Protein AF-A0A7J8NH00-F1 (afdb_monomer_lite)

Secondary structure (DSSP, 8-state):
-TTT---HHHHHHHHHHHHHHHHHHHHHHHH-TT-SS-HHHHHHHHHHHHHHHHHHBTB-SSS---S-----

Sequence (72 aa):
MHETGCSEVEAHEHVKKLIDATWKRMNGEYLMSQSPLSLPFKHIALNLVRIAQCMYQYGDNHGIEDQKTNDH

Foldseek 3Di:
DVVPPDDPVVVVVVVVVVLVVVVVVLVVLLPDPPRPDDNVRSVVVVVVSVVVCVCCVPHHNPPPPDDDDPDD

InterPro domains:
  IPR008949 Isoprenoid synthase domain superfamily [G3DSA:1.10.600.10] (1-72)
  IPR008949 Isoprenoid synthase domain superfamily [SSF48576] (1-69)

Structure (mmCIF, N/CA/C/O backbone):
data_AF-A0A7J8NH00-F1
#
_entry.id   AF-A0A7J8NH00-F1
#
loop_
_atom_site.group_PDB
_atom_site.id
_atom_site.type_symbol
_atom_site.label_atom_id
_atom_site.label_alt_id
_atom_site.label_comp_id
_atom_site.label_asym_id
_atom_site.label_entity_id
_atom_site.label_seq_id
_atom_site.pdbx_PDB_ins_code
_atom_site.Cartn_x
_atom_site.Cartn_y
_atom_site.Cartn_z
_atom_site.occupancy
_atom_site.B_iso_or_equiv
_atom_site.auth_seq_id
_atom_site.auth_comp_id
_atom_site.auth_asym_id
_atom_site.auth_atom_id
_atom_site.pdbx_PDB_model_num
ATOM 1 N N . MET A 1 1 ? -16.212 -1.717 8.659 1.00 79.12 1 MET A N 1
ATOM 2 C CA . MET A 1 1 ? -17.312 -1.396 9.592 1.00 79.12 1 MET A CA 1
ATOM 3 C C . MET A 1 1 ? -18.679 -1.653 8.971 1.00 79.12 1 MET A C 1
ATOM 5 O O . MET A 1 1 ? -19.339 -2.557 9.435 1.00 79.12 1 MET A O 1
ATOM 9 N N . HIS A 1 2 ? -19.116 -0.947 7.919 1.00 93.00 2 HIS A N 1
ATOM 10 C CA . HIS A 1 2 ? -20.464 -1.158 7.346 1.00 93.00 2 HIS A CA 1
ATOM 11 C C . HIS A 1 2 ? -20.650 -2.516 6.648 1.00 93.00 2 HIS A C 1
ATOM 13 O O . HIS A 1 2 ? -21.686 -3.146 6.816 1.00 93.00 2 HIS A O 1
ATOM 19 N N . GLU A 1 3 ? -19.649 -2.981 5.898 1.00 94.06 3 GLU A N 1
ATOM 20 C CA . GLU A 1 3 ? -19.741 -4.250 5.153 1.00 94.06 3 GLU A CA 1
ATOM 21 C C . GLU A 1 3 ? -19.756 -5.486 6.062 1.00 94.06 3 GLU A C 1
ATOM 23 O O . GLU A 1 3 ? -20.376 -6.494 5.741 1.00 94.06 3 GLU A O 1
ATOM 28 N N . THR A 1 4 ? -19.069 -5.415 7.202 1.00 93.38 4 THR A N 1
ATOM 29 C CA . THR A 1 4 ? -18.837 -6.559 8.099 1.00 93.38 4 THR A CA 1
ATOM 30 C C . THR A 1 4 ? -19.440 -6.377 9.490 1.00 93.38 4 THR A C 1
ATOM 32 O O . THR A 1 4 ? -19.348 -7.277 10.317 1.00 93.38 4 THR A O 1
ATOM 35 N N . GLY A 1 5 ? -20.001 -5.205 9.790 1.00 95.50 5 GLY A N 1
ATOM 36 C CA . GLY A 1 5 ? -20.426 -4.812 11.136 1.00 95.50 5 GLY A CA 1
ATOM 37 C C . GLY A 1 5 ? -19.285 -4.615 12.144 1.00 95.50 5 GLY A C 1
ATOM 38 O O . GLY A 1 5 ? -19.568 -4.384 13.315 1.00 95.50 5 GLY A O 1
ATOM 39 N N . CYS A 1 6 ? -18.012 -4.722 11.734 1.00 95.44 6 CYS A N 1
ATOM 40 C CA . CYS A 1 6 ? -16.880 -4.676 12.666 1.00 95.44 6 CYS A CA 1
ATOM 41 C C . CYS A 1 6 ? -16.647 -3.283 13.267 1.00 95.44 6 CYS A C 1
ATOM 43 O O . CYS A 1 6 ? -17.041 -2.265 12.688 1.00 95.44 6 CYS A O 1
ATOM 45 N N . SER A 1 7 ? -15.957 -3.245 14.406 1.00 97.44 7 SER A N 1
ATOM 46 C CA . SER A 1 7 ? -15.525 -2.002 15.044 1.00 97.44 7 SER A CA 1
ATOM 47 C C . SER A 1 7 ? -14.475 -1.259 14.209 1.00 97.44 7 SER A C 1
ATOM 49 O O . SER A 1 7 ? -13.819 -1.826 13.330 1.00 97.44 7 SER A O 1
ATOM 51 N N . GLU A 1 8 ? -14.285 0.028 14.501 1.00 96.06 8 GLU A N 1
ATOM 52 C CA . GLU A 1 8 ? -13.242 0.842 13.868 1.00 96.06 8 GLU A CA 1
ATOM 53 C C . GLU A 1 8 ? -11.846 0.273 14.135 1.00 96.06 8 GLU A C 1
ATOM 55 O O . GLU A 1 8 ? -11.036 0.173 13.219 1.00 96.06 8 GLU A O 1
ATOM 60 N N . VAL A 1 9 ? -11.588 -0.178 15.366 1.00 96.25 9 VAL A N 1
ATOM 61 C CA . VAL A 1 9 ? -10.303 -0.770 15.762 1.00 96.25 9 VAL A CA 1
ATOM 62 C C . VAL A 1 9 ? -10.004 -2.027 14.945 1.00 96.25 9 VAL A C 1
ATOM 64 O O . VAL A 1 9 ? -8.902 -2.177 14.422 1.00 96.25 9 VAL A O 1
ATOM 67 N N . GLU A 1 10 ? -10.989 -2.912 14.784 1.00 96.81 10 GLU A N 1
ATOM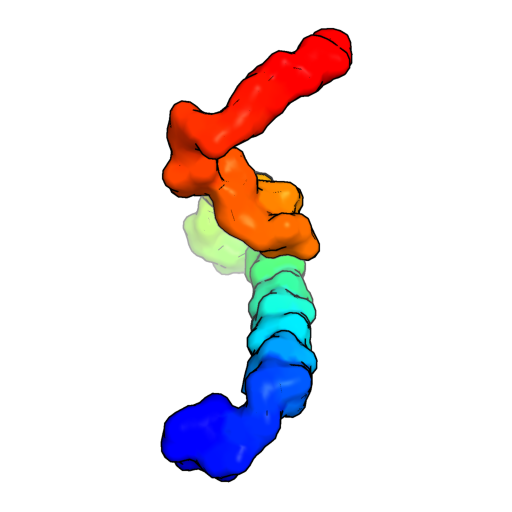 68 C CA . GLU A 1 10 ? -10.840 -4.125 13.973 1.00 96.81 10 GLU A CA 1
ATOM 69 C C . GLU A 1 10 ? -10.664 -3.802 12.487 1.00 96.81 10 GLU A C 1
ATOM 71 O O . GLU A 1 10 ? -9.843 -4.427 11.815 1.00 96.81 10 GLU A O 1
ATOM 76 N N . ALA A 1 11 ? -11.403 -2.817 11.969 1.00 97.00 11 ALA A N 1
ATOM 77 C CA . ALA A 1 11 ? -11.246 -2.351 10.596 1.00 97.00 11 ALA A CA 1
ATOM 78 C C . ALA A 1 11 ? -9.846 -1.760 10.362 1.00 97.00 11 ALA A C 1
ATOM 80 O O . ALA A 1 11 ? -9.196 -2.087 9.370 1.00 97.00 11 ALA A O 1
ATOM 81 N N . HIS A 1 12 ? -9.352 -0.942 11.290 1.00 94.31 12 HIS A N 1
ATOM 82 C CA . HIS A 1 12 ? -8.028 -0.335 11.219 1.00 94.31 12 HIS A CA 1
ATOM 83 C C . HIS A 1 12 ? -6.915 -1.390 11.273 1.00 94.31 12 HIS A C 1
ATOM 85 O O . HIS A 1 12 ? -5.990 -1.363 10.460 1.00 94.31 12 HIS A O 1
ATOM 91 N N . GLU A 1 13 ? -7.027 -2.371 12.168 1.00 96.38 13 GLU A N 1
ATOM 92 C CA . GLU A 1 13 ? -6.089 -3.493 12.238 1.00 96.38 13 GLU A CA 1
ATOM 93 C C . GLU A 1 13 ? -6.120 -4.350 10.963 1.00 96.38 13 GLU A C 1
ATOM 95 O O . GLU A 1 13 ? -5.084 -4.805 10.476 1.00 96.38 13 GLU A O 1
ATOM 100 N N . HIS A 1 14 ? -7.299 -4.540 10.367 1.00 96.69 14 HIS A N 1
ATOM 101 C CA . HIS A 1 14 ? -7.418 -5.216 9.080 1.00 96.69 14 HIS A CA 1
ATOM 102 C C . HIS A 1 14 ? -6.695 -4.451 7.962 1.00 96.69 14 HIS A C 1
ATOM 104 O O . HIS A 1 14 ? -5.942 -5.057 7.201 1.00 96.69 14 HIS A O 1
ATOM 110 N N . VAL A 1 15 ? -6.842 -3.123 7.897 1.00 95.88 15 VAL A N 1
ATOM 111 C CA . VAL A 1 15 ? -6.124 -2.283 6.923 1.00 95.88 15 VAL A CA 1
ATOM 112 C C . VAL A 1 15 ? -4.607 -2.394 7.101 1.00 95.88 15 VAL A C 1
ATOM 114 O O . VAL A 1 15 ? -3.900 -2.565 6.109 1.00 95.88 15 VAL A O 1
ATOM 117 N N . LYS A 1 16 ? -4.089 -2.391 8.337 1.00 95.19 16 LYS A N 1
ATOM 118 C CA . LYS A 1 16 ? -2.652 -2.617 8.593 1.00 95.19 16 LYS A CA 1
ATOM 119 C C . LYS A 1 16 ? -2.172 -3.955 8.036 1.00 95.19 16 LYS A C 1
ATOM 121 O O . LYS A 1 16 ? -1.169 -4.005 7.330 1.00 95.19 16 LYS A O 1
ATOM 126 N N . LYS A 1 17 ? -2.934 -5.029 8.259 1.00 97.19 17 LYS A N 1
ATOM 127 C CA . LYS A 1 17 ? -2.623 -6.356 7.699 1.00 97.19 17 LYS A CA 1
ATOM 128 C C . LYS A 1 17 ? -2.623 -6.356 6.169 1.00 97.19 17 LYS A C 1
ATOM 130 O O . LYS A 1 17 ? -1.776 -7.013 5.564 1.00 97.19 17 LYS A O 1
ATOM 135 N N . LEU A 1 18 ? -3.540 -5.621 5.538 1.00 97.31 18 LEU A N 1
ATOM 136 C CA . LEU A 1 18 ? -3.566 -5.461 4.080 1.00 97.31 18 LEU A CA 1
ATOM 137 C C . LEU A 1 18 ? -2.339 -4.695 3.568 1.00 97.31 18 LEU A C 1
ATOM 139 O O . LEU A 1 18 ? -1.755 -5.094 2.559 1.00 97.31 18 LEU A O 1
ATOM 143 N N . ILE A 1 19 ? -1.916 -3.640 4.270 1.00 95.56 19 ILE A N 1
ATOM 144 C CA . ILE A 1 19 ? -0.689 -2.894 3.959 1.00 95.56 19 ILE A CA 1
ATOM 145 C C . ILE A 1 19 ? 0.526 -3.828 4.034 1.00 95.56 19 ILE A C 1
ATOM 147 O O . ILE A 1 19 ? 1.295 -3.907 3.074 1.00 95.56 19 ILE A O 1
ATOM 151 N N . ASP A 1 20 ? 0.661 -4.606 5.109 1.00 95.50 20 ASP A N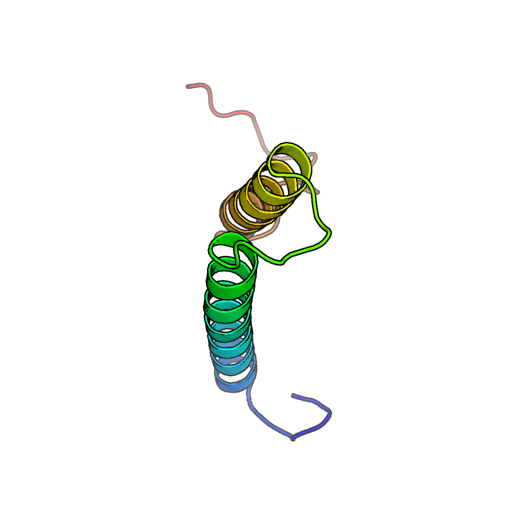 1
ATOM 152 C CA . ASP A 1 20 ? 1.766 -5.556 5.289 1.00 95.50 20 ASP A CA 1
ATOM 153 C C . ASP A 1 20 ? 1.788 -6.652 4.215 1.00 95.50 20 ASP A C 1
ATOM 155 O O . ASP A 1 20 ? 2.843 -6.998 3.673 1.00 95.50 20 ASP A O 1
ATOM 159 N N . ALA A 1 21 ? 0.623 -7.213 3.882 1.00 96.81 21 ALA A N 1
ATOM 160 C CA . ALA A 1 21 ? 0.500 -8.211 2.823 1.00 96.81 21 ALA A CA 1
ATOM 161 C C . ALA A 1 21 ? 0.889 -7.629 1.454 1.00 96.81 21 ALA A C 1
ATOM 163 O O . ALA A 1 21 ? 1.599 -8.275 0.676 1.00 96.81 21 ALA A O 1
ATOM 164 N N . THR A 1 22 ? 0.483 -6.389 1.181 1.00 95.25 22 THR A N 1
ATOM 165 C CA . THR A 1 22 ? 0.813 -5.681 -0.061 1.00 95.25 22 THR A CA 1
ATOM 166 C C . THR A 1 22 ? 2.311 -5.391 -0.150 1.00 95.25 22 THR A C 1
ATOM 168 O O . THR A 1 22 ? 2.913 -5.628 -1.197 1.00 95.25 22 THR A O 1
ATOM 171 N N . TRP A 1 23 ? 2.947 -4.997 0.956 1.00 94.56 23 TRP A N 1
ATOM 172 C CA . TRP A 1 23 ? 4.400 -4.827 1.041 1.00 94.56 23 TRP A CA 1
ATOM 173 C C . TRP A 1 23 ? 5.168 -6.100 0.696 1.00 94.56 23 TRP A C 1
ATOM 175 O O . TRP A 1 23 ? 6.108 -6.066 -0.100 1.00 94.56 23 TRP A O 1
ATOM 185 N N . LYS A 1 24 ? 4.753 -7.243 1.253 1.00 94.56 24 LYS A N 1
ATOM 186 C CA . LYS A 1 24 ? 5.370 -8.542 0.942 1.00 94.56 24 LYS A CA 1
ATOM 187 C C . LYS A 1 24 ? 5.269 -8.865 -0.547 1.00 94.56 24 LYS A C 1
ATOM 189 O O . LYS A 1 24 ? 6.255 -9.297 -1.141 1.00 94.56 24 LYS A O 1
ATOM 194 N N . ARG A 1 25 ? 4.112 -8.602 -1.162 1.00 92.62 25 ARG A N 1
ATOM 195 C CA . ARG A 1 25 ? 3.912 -8.793 -2.604 1.00 92.62 25 ARG A CA 1
ATOM 196 C C . ARG A 1 25 ? 4.806 -7.868 -3.431 1.00 92.62 25 ARG A C 1
ATOM 198 O O . ARG A 1 25 ? 5.489 -8.349 -4.327 1.00 92.62 25 ARG A O 1
ATOM 205 N N . MET A 1 26 ? 4.854 -6.573 -3.109 1.00 90.94 26 MET A N 1
ATOM 206 C CA . MET A 1 26 ? 5.703 -5.604 -3.815 1.00 90.94 26 MET A CA 1
ATOM 207 C C . MET A 1 26 ? 7.189 -5.953 -3.725 1.00 90.94 26 MET A C 1
ATOM 209 O O . MET A 1 26 ? 7.898 -5.860 -4.723 1.00 90.94 26 MET A O 1
ATOM 213 N N . ASN A 1 27 ? 7.659 -6.397 -2.558 1.00 90.69 27 ASN A N 1
ATOM 214 C CA . ASN A 1 27 ? 9.038 -6.855 -2.394 1.00 90.69 27 ASN A CA 1
ATOM 215 C C . ASN A 1 27 ? 9.320 -8.109 -3.232 1.00 90.69 27 ASN A C 1
ATOM 217 O O . ASN A 1 27 ? 10.388 -8.211 -3.830 1.00 90.69 27 ASN A O 1
ATOM 221 N N . GLY A 1 28 ? 8.356 -9.029 -3.332 1.00 91.31 28 GLY A N 1
ATOM 222 C CA . GLY A 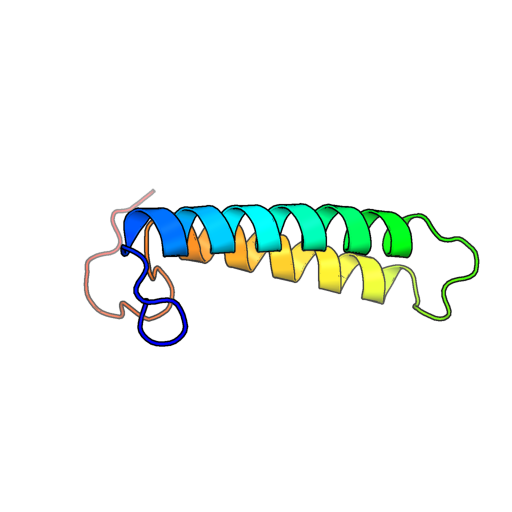1 28 ? 8.433 -10.167 -4.249 1.00 91.31 28 GLY A CA 1
ATOM 223 C C . GLY A 1 28 ? 8.615 -9.720 -5.701 1.00 91.31 28 GLY A C 1
ATOM 224 O O . GLY A 1 28 ? 9.604 -10.080 -6.332 1.00 91.31 28 GLY A O 1
ATOM 225 N N . GLU A 1 29 ? 7.726 -8.859 -6.203 1.00 88.56 29 GLU A N 1
ATOM 226 C CA . GLU A 1 29 ? 7.801 -8.305 -7.567 1.00 88.56 29 GLU A CA 1
ATOM 227 C C . GLU A 1 29 ? 9.099 -7.525 -7.824 1.00 88.56 29 GLU A C 1
ATOM 229 O O . GLU A 1 29 ? 9.672 -7.558 -8.922 1.00 88.56 29 GLU A O 1
ATOM 234 N N . TYR A 1 30 ? 9.597 -6.826 -6.802 1.00 88.62 30 TYR A N 1
ATOM 235 C CA . TYR A 1 30 ? 10.866 -6.119 -6.873 1.00 88.62 30 TYR A CA 1
ATOM 236 C C . TYR A 1 30 ? 12.027 -7.088 -7.127 1.00 88.62 30 TYR A C 1
ATOM 238 O O . TYR A 1 30 ? 12.802 -6.881 -8.065 1.00 88.62 30 TYR A O 1
ATOM 246 N N . LEU A 1 31 ? 12.087 -8.173 -6.347 1.00 88.94 31 LEU A N 1
ATOM 247 C CA . LEU A 1 31 ? 13.119 -9.210 -6.420 1.00 88.94 31 LEU A CA 1
ATOM 248 C C . LEU A 1 31 ? 12.976 -10.137 -7.639 1.00 88.94 31 LEU A C 1
ATOM 250 O O . LEU A 1 31 ? 13.940 -10.809 -8.009 1.00 88.94 31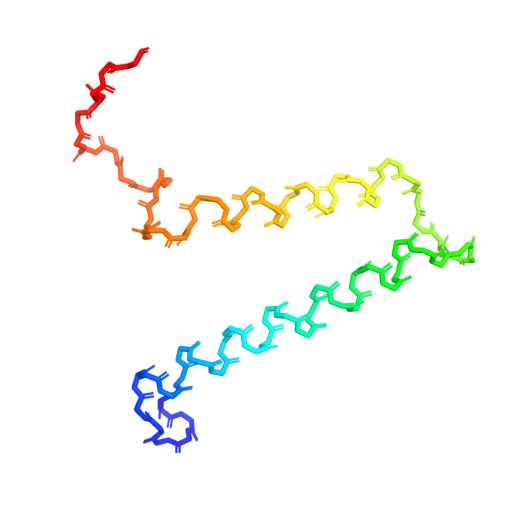 LEU A O 1
ATOM 254 N N . MET A 1 32 ? 11.809 -10.178 -8.289 1.00 89.94 32 MET A N 1
ATOM 255 C CA . MET A 1 32 ? 11.602 -10.972 -9.499 1.00 89.94 32 MET A CA 1
ATOM 256 C C . MET A 1 32 ? 12.441 -10.446 -10.669 1.00 89.94 32 MET A C 1
ATOM 258 O O . MET A 1 32 ? 12.171 -9.381 -11.239 1.00 89.94 32 MET A O 1
ATOM 262 N N . SER A 1 33 ? 13.423 -11.255 -11.072 1.00 77.50 33 SER A N 1
ATOM 263 C CA . SER A 1 33 ? 14.305 -10.996 -12.216 1.00 77.50 33 SER A CA 1
ATOM 264 C C . SER A 1 33 ? 13.581 -11.028 -13.565 1.00 77.50 33 SER A C 1
ATOM 266 O O . SER A 1 33 ? 14.024 -10.375 -14.500 1.00 77.50 33 SER A O 1
ATOM 268 N N . GLN A 1 34 ? 12.454 -11.743 -13.654 1.00 86.00 34 GLN A N 1
ATOM 269 C CA . GLN A 1 34 ? 11.635 -11.888 -14.869 1.00 86.00 34 GLN A CA 1
ATOM 270 C C . GLN A 1 34 ? 10.515 -10.843 -14.988 1.00 86.00 34 GLN A C 1
ATOM 272 O O . GLN A 1 34 ? 9.653 -10.946 -15.857 1.00 86.00 34 GLN A O 1
ATOM 277 N N . SER A 1 35 ? 10.471 -9.857 -14.090 1.00 84.81 35 SER A N 1
ATOM 278 C CA . SER A 1 35 ? 9.440 -8.822 -14.149 1.00 84.81 35 SER A CA 1
ATOM 279 C C . SER A 1 35 ? 9.609 -7.966 -15.415 1.00 84.81 35 SER A C 1
ATOM 281 O O . SER A 1 35 ? 10.726 -7.526 -15.692 1.00 84.81 35 SER A O 1
ATOM 283 N N . PRO A 1 36 ? 8.522 -7.653 -16.145 1.00 89.44 36 PRO A N 1
ATOM 284 C CA . PRO A 1 36 ? 8.577 -6.763 -17.307 1.00 89.44 36 PRO A CA 1
ATOM 285 C C . PRO A 1 36 ? 8.821 -5.293 -16.920 1.00 89.44 36 PRO A C 1
ATOM 287 O O . PRO A 1 36 ? 9.005 -4.441 -17.787 1.00 89.44 36 PRO A O 1
ATOM 290 N N . LEU A 1 37 ? 8.790 -4.973 -15.622 1.00 88.75 37 LEU A N 1
ATOM 291 C CA . LEU A 1 37 ? 8.979 -3.623 -15.108 1.00 88.75 37 LEU A CA 1
ATOM 292 C C . LEU A 1 37 ? 10.465 -3.267 -15.027 1.00 88.75 37 LEU A C 1
ATOM 294 O O . LEU A 1 37 ? 11.276 -4.028 -14.495 1.00 88.75 37 LEU A O 1
ATOM 298 N N . SER A 1 38 ? 10.811 -2.061 -15.476 1.00 91.69 38 SER A N 1
ATOM 299 C CA . SER A 1 38 ? 12.178 -1.550 -15.381 1.00 91.69 38 SER A CA 1
ATOM 300 C C . SER A 1 38 ? 12.585 -1.292 -13.925 1.00 91.69 38 SER A C 1
ATOM 302 O O . SER A 1 38 ? 11.768 -0.893 -13.092 1.00 91.69 38 SER A O 1
ATOM 304 N N . LEU A 1 39 ? 13.871 -1.473 -13.609 1.00 90.62 39 LEU A N 1
ATOM 305 C CA . LEU A 1 39 ? 14.396 -1.210 -12.264 1.00 90.62 39 LEU A CA 1
ATOM 306 C C . LEU A 1 39 ? 14.097 0.223 -11.763 1.00 90.62 39 LEU A C 1
ATOM 308 O O . LEU A 1 39 ? 13.656 0.354 -10.619 1.00 90.62 39 LEU A O 1
ATOM 312 N N . PRO A 1 40 ? 14.235 1.292 -12.580 1.00 94.06 40 PRO A N 1
ATOM 313 C CA . PRO A 1 40 ? 13.846 2.641 -12.165 1.00 94.06 40 PRO A CA 1
ATOM 314 C C . PRO A 1 40 ? 12.365 2.753 -11.795 1.00 94.06 40 PRO A C 1
ATOM 316 O O . PRO A 1 40 ? 12.035 3.358 -10.778 1.00 94.06 40 PRO A O 1
ATOM 319 N N . PHE A 1 41 ? 11.471 2.131 -12.570 1.00 92.81 41 PHE A N 1
ATOM 320 C CA . PHE A 1 41 ? 10.041 2.137 -12.264 1.00 92.81 41 PHE A CA 1
ATOM 321 C C . PHE A 1 41 ? 9.754 1.442 -10.931 1.00 92.81 41 PHE A C 1
ATOM 323 O O . PHE A 1 41 ? 9.054 1.989 -10.080 1.00 92.81 41 PHE A O 1
ATOM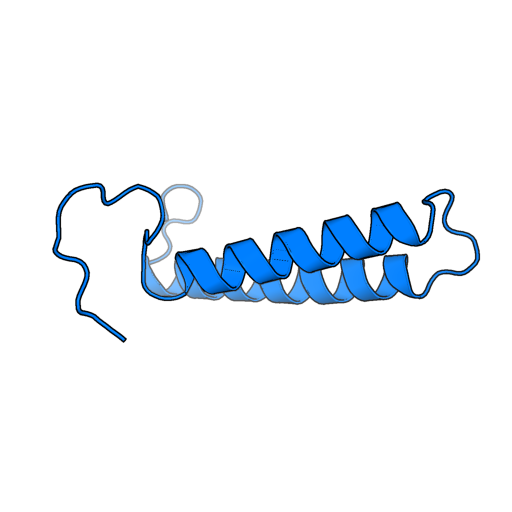 330 N N . LYS A 1 42 ? 10.350 0.263 -10.712 1.00 91.62 42 LYS A N 1
ATOM 331 C CA . LYS A 1 42 ? 10.201 -0.477 -9.456 1.00 91.62 42 LYS A CA 1
ATOM 332 C C . LYS A 1 42 ? 10.695 0.336 -8.247 1.00 91.62 42 LYS A C 1
ATOM 334 O O . LYS A 1 42 ? 10.044 0.331 -7.204 1.00 91.62 42 LYS A O 1
ATOM 339 N N . HIS A 1 43 ? 11.804 1.069 -8.384 1.00 92.31 43 HIS A N 1
ATOM 340 C CA . HIS A 1 43 ? 12.296 1.977 -7.342 1.00 92.31 43 HIS A CA 1
ATOM 341 C C . HIS A 1 43 ? 11.330 3.127 -7.048 1.00 92.31 43 HIS A C 1
ATOM 343 O O . HIS A 1 43 ? 11.058 3.404 -5.881 1.00 92.31 43 HIS A O 1
ATOM 349 N N . ILE A 1 44 ? 10.802 3.785 -8.084 1.00 94.75 44 ILE A N 1
ATOM 350 C CA . ILE A 1 44 ? 9.838 4.882 -7.919 1.00 94.75 44 ILE A CA 1
ATOM 351 C C . ILE A 1 44 ? 8.584 4.374 -7.203 1.00 94.75 44 ILE A C 1
ATOM 353 O O . ILE A 1 44 ? 8.144 4.999 -6.241 1.00 94.75 44 ILE A O 1
ATOM 357 N N . ALA A 1 45 ? 8.054 3.216 -7.605 1.00 92.50 45 ALA A N 1
ATOM 358 C CA . ALA A 1 45 ? 6.885 2.613 -6.970 1.00 92.50 45 ALA A CA 1
ATOM 359 C C . ALA A 1 45 ? 7.118 2.315 -5.478 1.00 92.50 45 ALA A C 1
ATOM 361 O O . ALA A 1 45 ? 6.281 2.655 -4.644 1.00 92.50 45 ALA A O 1
ATOM 362 N N . LEU A 1 46 ? 8.272 1.738 -5.119 1.00 92.69 46 LEU A N 1
ATOM 363 C CA . LEU A 1 46 ? 8.630 1.497 -3.716 1.00 92.69 46 LEU A CA 1
ATOM 364 C C . LEU A 1 46 ? 8.754 2.796 -2.915 1.00 92.69 46 LEU A C 1
ATOM 366 O O . LEU A 1 46 ? 8.277 2.875 -1.783 1.00 92.69 46 LEU A O 1
ATOM 370 N N . ASN A 1 47 ? 9.387 3.819 -3.489 1.00 94.44 47 ASN A N 1
ATOM 371 C CA . ASN A 1 47 ? 9.555 5.102 -2.814 1.00 94.44 47 ASN A CA 1
ATOM 372 C C . ASN A 1 47 ? 8.223 5.833 -2.633 1.00 94.44 47 ASN A C 1
ATOM 374 O O . ASN A 1 47 ? 8.009 6.418 -1.577 1.00 94.44 47 ASN A O 1
ATOM 378 N N . LEU A 1 48 ? 7.305 5.743 -3.597 1.00 93.50 48 LEU A N 1
ATOM 379 C CA . LEU A 1 48 ? 5.969 6.322 -3.474 1.00 93.50 48 LEU A CA 1
ATOM 380 C C . LEU A 1 48 ? 5.202 5.733 -2.283 1.00 93.50 48 LEU A C 1
ATOM 382 O O . LEU A 1 48 ? 4.613 6.478 -1.505 1.00 93.50 48 LEU A O 1
ATOM 386 N N . VAL A 1 49 ? 5.251 4.410 -2.097 1.00 91.69 49 VAL A N 1
ATOM 387 C CA . VAL A 1 49 ? 4.588 3.761 -0.953 1.00 91.69 49 VAL A CA 1
ATOM 388 C C . VAL A 1 49 ? 5.221 4.186 0.372 1.00 91.69 49 VAL A C 1
ATOM 390 O O . VAL A 1 49 ? 4.497 4.469 1.323 1.00 91.69 49 VAL A O 1
ATOM 393 N N . ARG A 1 50 ? 6.554 4.309 0.433 1.00 92.75 50 ARG A N 1
ATOM 394 C CA . ARG A 1 50 ? 7.248 4.836 1.624 1.00 92.75 50 ARG A CA 1
ATOM 395 C C . ARG A 1 50 ? 6.820 6.263 1.946 1.00 92.75 50 ARG A C 1
ATOM 397 O O . ARG A 1 50 ? 6.520 6.549 3.097 1.00 92.75 50 ARG A O 1
ATOM 404 N N . ILE A 1 51 ? 6.751 7.131 0.936 1.00 93.06 51 ILE A N 1
ATOM 405 C CA . ILE A 1 51 ? 6.287 8.513 1.101 1.00 93.06 51 ILE A CA 1
ATOM 406 C C . ILE A 1 51 ? 4.857 8.519 1.636 1.00 93.06 51 ILE A C 1
ATOM 408 O O . ILE A 1 51 ? 4.599 9.192 2.623 1.00 93.06 51 ILE A O 1
ATOM 412 N N . ALA A 1 52 ? 3.945 7.733 1.059 1.00 90.31 52 ALA A N 1
ATOM 413 C CA . ALA A 1 52 ? 2.567 7.663 1.543 1.00 90.31 52 ALA A CA 1
ATOM 414 C C . ALA A 1 52 ? 2.497 7.230 3.019 1.00 90.31 52 ALA A C 1
ATOM 416 O O . ALA A 1 52 ? 1.785 7.844 3.808 1.00 90.31 52 ALA A O 1
ATOM 417 N N . GLN A 1 53 ? 3.276 6.222 3.423 1.00 90.88 53 GLN A N 1
ATOM 418 C CA . GLN A 1 53 ? 3.343 5.811 4.827 1.00 90.88 53 GLN A CA 1
ATOM 419 C C . GLN A 1 53 ? 3.872 6.927 5.731 1.00 90.88 53 GLN A C 1
ATOM 421 O O . GLN A 1 53 ? 3.256 7.205 6.754 1.00 90.88 53 GLN A O 1
ATOM 426 N N . CYS A 1 54 ? 4.956 7.600 5.340 1.00 89.19 54 CYS A N 1
ATOM 427 C CA . CYS A 1 54 ? 5.507 8.719 6.104 1.00 8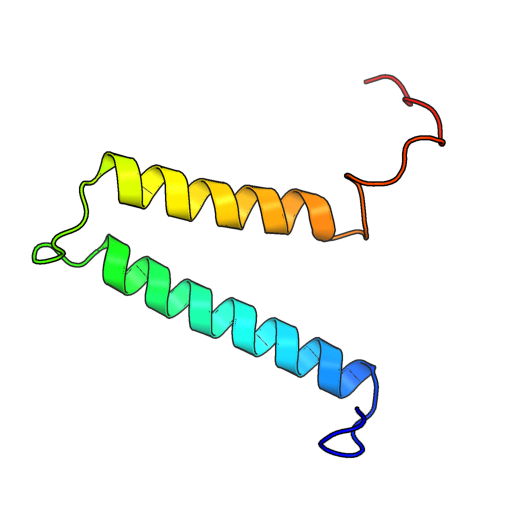9.19 54 CYS A CA 1
ATOM 428 C C . CYS A 1 54 ? 4.532 9.897 6.211 1.00 89.19 54 CYS A C 1
ATOM 430 O O . CYS A 1 54 ? 4.426 10.508 7.270 1.00 89.19 54 CYS A O 1
ATOM 432 N N . MET A 1 55 ? 3.804 10.204 5.137 1.00 88.19 55 MET A N 1
ATOM 433 C CA . MET A 1 55 ? 2.853 11.314 5.115 1.00 88.19 55 MET A CA 1
ATOM 434 C C . MET A 1 55 ? 1.644 11.042 6.009 1.00 88.19 55 MET A C 1
ATOM 436 O O . MET A 1 55 ? 1.217 11.953 6.709 1.00 88.19 55 MET A O 1
ATOM 440 N N . TYR A 1 56 ? 1.130 9.806 6.031 1.00 87.25 56 TYR A N 1
ATOM 441 C CA . TYR A 1 56 ? -0.131 9.475 6.707 1.00 87.25 56 TYR A CA 1
ATOM 442 C C . TYR A 1 56 ? 0.011 8.743 8.051 1.00 87.25 56 TYR A C 1
ATOM 444 O O . TYR A 1 56 ? -0.998 8.479 8.705 1.00 87.25 56 TYR A O 1
ATOM 452 N N . GLN A 1 57 ? 1.228 8.423 8.513 1.00 85.12 57 GLN A N 1
ATOM 453 C CA . GLN A 1 57 ? 1.428 7.678 9.771 1.00 85.12 57 GLN A CA 1
ATOM 454 C C . GLN A 1 57 ? 0.883 8.389 11.022 1.00 85.12 57 GLN A C 1
ATOM 456 O O . GLN A 1 57 ? 0.612 7.724 12.020 1.00 85.12 57 GLN A O 1
ATOM 461 N N . TYR A 1 58 ? 0.712 9.715 10.974 1.00 85.06 58 TYR A N 1
ATOM 462 C CA . TYR A 1 58 ? 0.203 10.530 12.086 1.00 85.06 58 TYR A CA 1
ATOM 463 C C . TYR A 1 58 ? -1.069 11.317 11.738 1.00 85.06 58 TYR A C 1
ATOM 465 O O . TYR A 1 58 ? -1.423 12.251 12.451 1.00 85.06 58 TYR A O 1
ATOM 473 N N . GLY A 1 59 ? -1.766 10.939 10.665 1.00 80.69 59 GLY A N 1
ATOM 474 C CA . GLY A 1 59 ? -2.872 11.719 10.106 1.00 80.69 59 GLY A CA 1
ATOM 475 C C . GLY A 1 59 ? -2.474 12.427 8.815 1.00 80.69 59 GLY A C 1
ATOM 476 O O . GLY A 1 59 ? -1.422 12.150 8.247 1.00 80.69 59 GLY A O 1
ATOM 477 N N . ASP A 1 60 ? -3.339 13.298 8.307 1.00 80.62 60 ASP A N 1
ATOM 478 C CA . ASP A 1 60 ? -3.114 13.968 7.028 1.00 80.62 60 ASP A CA 1
ATOM 479 C C . ASP A 1 60 ? -2.121 15.127 7.169 1.00 80.62 60 ASP A C 1
ATOM 481 O O . ASP A 1 60 ? -2.492 16.226 7.558 1.00 80.62 60 ASP A O 1
ATOM 485 N N . ASN A 1 61 ? -0.854 14.893 6.834 1.00 66.81 61 ASN A N 1
ATOM 486 C CA . ASN A 1 61 ? 0.155 15.955 6.782 1.00 66.81 61 ASN A CA 1
ATOM 487 C C . ASN A 1 61 ? 0.217 16.671 5.417 1.00 66.81 61 ASN A C 1
ATOM 489 O O . ASN A 1 61 ? 1.078 17.524 5.220 1.00 66.81 61 ASN A O 1
ATOM 493 N N . HIS A 1 62 ? -0.626 16.298 4.447 1.00 66.50 62 HIS A N 1
ATOM 494 C CA . HIS A 1 62 ? -0.592 16.844 3.087 1.00 66.50 62 HIS A CA 1
ATOM 495 C C . HIS A 1 62 ? -1.697 17.873 2.833 1.00 66.50 62 HIS A C 1
ATOM 497 O O . HIS A 1 62 ? -1.451 18.874 2.166 1.00 66.50 62 HIS A O 1
ATOM 503 N N . GLY A 1 63 ? -2.901 17.625 3.354 1.00 64.56 63 GLY A N 1
ATOM 504 C CA . GLY A 1 63 ? -4.083 18.469 3.164 1.00 64.56 63 GLY A CA 1
ATOM 505 C C . GLY A 1 63 ? -4.286 19.570 4.211 1.00 64.56 63 GLY A C 1
ATOM 506 O O . GLY A 1 63 ? -5.202 20.377 4.061 1.00 64.56 63 GLY A O 1
ATOM 507 N N . ILE A 1 64 ? -3.468 19.628 5.270 1.00 60.03 64 ILE A N 1
ATOM 508 C CA . ILE A 1 64 ? -3.565 20.673 6.302 1.00 60.03 64 ILE A CA 1
ATOM 509 C C . ILE A 1 64 ? -2.786 21.912 5.837 1.00 60.03 64 ILE A C 1
ATOM 511 O O . ILE A 1 64 ? -1.587 22.028 6.072 1.00 60.03 64 ILE A O 1
ATOM 515 N N . GLU A 1 65 ? -3.474 22.855 5.190 1.00 58.34 65 GLU A N 1
ATOM 516 C CA . GLU A 1 65 ? -2.893 24.150 4.788 1.00 58.34 65 GLU A CA 1
ATOM 517 C C . GLU A 1 65 ? -2.884 25.196 5.922 1.00 58.34 65 GLU A C 1
ATOM 519 O O . GLU A 1 65 ? -2.473 26.332 5.712 1.00 58.34 65 GLU A O 1
ATOM 524 N N . ASP A 1 66 ? -3.290 24.847 7.148 1.00 56.78 66 ASP A N 1
ATOM 525 C CA . ASP A 1 66 ? -3.285 25.807 8.255 1.00 56.78 66 ASP A CA 1
ATOM 526 C C . ASP A 1 66 ? -3.019 25.146 9.612 1.00 56.78 66 ASP A C 1
ATOM 528 O O . ASP A 1 66 ? -3.927 24.837 10.383 1.00 56.78 66 ASP A O 1
ATOM 532 N N . GLN A 1 67 ? -1.738 24.909 9.904 1.00 52.66 67 GLN A N 1
ATOM 533 C CA . GLN A 1 67 ? -1.196 25.066 11.254 1.00 52.66 67 GLN A CA 1
ATOM 534 C C . GLN A 1 67 ? 0.331 25.102 11.202 1.00 52.66 67 GLN A C 1
ATOM 536 O O . GLN A 1 67 ? 0.990 24.071 11.170 1.00 52.66 67 GLN A O 1
ATOM 541 N N . LYS A 1 68 ? 0.854 26.336 11.188 1.00 46.97 68 LYS A N 1
ATOM 542 C CA . LYS A 1 68 ? 2.208 26.755 11.582 1.00 46.97 68 LYS A CA 1
ATOM 543 C C . LYS A 1 68 ? 3.318 25.734 11.317 1.00 46.97 68 LYS A C 1
ATOM 545 O O . LYS A 1 68 ? 3.542 24.815 12.101 1.00 46.97 68 LYS A O 1
ATOM 550 N N . THR A 1 69 ? 4.119 26.038 10.302 1.00 46.06 69 THR A N 1
ATOM 551 C CA . THR A 1 69 ? 5.558 25.757 10.301 1.00 46.06 69 THR A CA 1
ATOM 552 C C . THR A 1 69 ? 6.134 26.011 11.698 1.00 46.06 69 THR A C 1
ATOM 554 O O . THR A 1 69 ? 6.325 27.159 12.096 1.00 46.06 69 THR A O 1
ATOM 557 N N . ASN A 1 70 ? 6.360 24.947 12.466 1.00 47.12 70 ASN A N 1
ATOM 558 C CA . ASN A 1 70 ? 7.348 24.988 13.528 1.00 47.12 70 ASN A CA 1
ATOM 559 C C . ASN A 1 70 ? 8.679 24.718 12.844 1.00 47.12 70 ASN A C 1
ATOM 561 O O . ASN A 1 70 ? 8.886 23.636 12.293 1.00 47.12 70 ASN A O 1
ATOM 565 N N . ASP A 1 71 ? 9.516 25.748 12.849 1.00 45.72 71 ASP A N 1
ATOM 566 C CA . ASP A 1 71 ? 10.890 25.722 12.376 1.00 45.72 71 ASP A CA 1
ATOM 567 C C . ASP A 1 71 ? 11.623 24.462 12.868 1.00 45.72 71 ASP A C 1
ATOM 569 O O . ASP A 1 71 ? 11.535 24.074 14.041 1.00 45.72 71 ASP A O 1
ATOM 573 N N . HIS A 1 72 ? 12.356 23.833 11.954 1.00 42.56 72 HIS A N 1
ATOM 574 C CA . HIS A 1 72 ? 13.536 23.023 12.245 1.00 42.56 72 HIS A CA 1
ATOM 575 C C . HIS A 1 72 ? 14.696 23.590 11.436 1.00 42.56 72 HIS A C 1
ATOM 577 O O . HIS A 1 72 ? 14.484 23.860 10.231 1.00 42.56 72 HIS A O 1
#

Radius of gyration: 16.81 Å; chains: 1; bounding box: 35×39×33 Å

pLDDT: mean 85.52, std 14.9, range [42.56, 97.44]

Organism: NCBI:txid34289